Protein AF-A0A1S2NCT7-F1 (afdb_monomer)

Foldseek 3Di:
DDPDPPDPVPPPPDPPPPVPQAAAWFWPQVPDDPLWTKIWGWDADPQFIWIWIWTADPNHIFTWDIDTDGHGDQKDKTQGDPRDLDRIWIWGDDNFWIWIAHPNDTDITGGDDDDDDDDD

Solvent-accessible surface area (backbone atoms only — not comparable to full-atom values): 7149 Å² total; per-residue (Å²): 139,79,97,76,85,82,76,76,86,73,76,77,76,72,88,69,75,69,71,73,66,65,54,48,41,21,24,32,55,91,48,92,43,99,91,49,23,34,32,38,41,31,50,59,62,93,75,16,28,37,36,40,38,34,32,35,51,96,87,41,85,27,60,28,44,81,36,80,42,84,42,73,70,54,60,51,78,36,51,32,27,89,67,35,102,39,60,57,37,42,38,38,57,49,91,68,33,33,35,36,48,55,97,90,39,81,43,79,21,42,57,36,76,65,74,78,84,83,82,130

Nearest PDB structures (foldseek):
  2ova-assembly1_A  TM=3.988E-01  e=2.679E-02  Homo sapiens
  1lf7-assembly1_A  TM=4.239E-01  e=4.991E-02  Homo sapiens
  6q0r-assembly1_A  TM=3.806E-01  e=1.308E+00  Homo sapiens
  6bn8-assembly1_A  TM=3.869E-01  e=1.378E+00  Homo sapiens
  5fqd-assembly1_A  TM=3.922E-01  e=3.503E+00  Homo sapiens

pLDDT: mean 78.29, std 14.9, range [43.41, 94.0]

Structure (mmCIF, N/CA/C/O backbone):
data_AF-A0A1S2NCT7-F1
#
_entry.id   AF-A0A1S2NCT7-F1
#
loop_
_atom_site.group_PDB
_atom_site.id
_atom_site.type_symbol
_atom_site.label_atom_id
_atom_site.label_alt_id
_atom_site.label_comp_id
_atom_site.label_asym_id
_atom_site.label_entity_id
_atom_site.label_seq_id
_atom_site.pdbx_PDB_ins_code
_atom_site.Cartn_x
_atom_site.Cartn_y
_atom_site.Cartn_z
_atom_site.occupancy
_atom_site.B_iso_or_equiv
_atom_site.auth_seq_id
_atom_site.auth_comp_id
_atom_site.auth_asym_id
_atom_site.auth_atom_id
_atom_site.pdbx_PDB_model_num
ATOM 1 N N . MET A 1 1 ? -54.055 15.287 26.126 1.00 49.56 1 MET A N 1
ATOM 2 C CA . MET A 1 1 ? -53.282 15.845 24.988 1.00 49.56 1 MET A CA 1
ATOM 3 C C . MET A 1 1 ? -52.350 16.901 25.576 1.00 49.56 1 MET A C 1
ATOM 5 O O . MET A 1 1 ? -52.863 17.840 26.150 1.00 49.56 1 MET A O 1
ATOM 9 N N . LYS A 1 2 ? -51.023 16.795 25.628 1.00 48.00 2 LYS A N 1
ATOM 10 C CA . LYS A 1 2 ? -50.064 16.504 24.560 1.00 48.00 2 LYS A CA 1
ATOM 11 C C . LYS A 1 2 ? -48.770 15.953 25.196 1.00 48.00 2 LYS A C 1
ATOM 13 O O . LYS A 1 2 ? -47.904 16.718 25.599 1.00 48.00 2 LYS A O 1
ATOM 18 N N . GLN A 1 3 ? -48.634 14.631 25.283 1.00 53.75 3 GLN A N 1
ATOM 19 C CA . GLN A 1 3 ? -47.319 13.990 25.363 1.00 53.75 3 GLN A CA 1
ATOM 20 C C . GLN A 1 3 ? -46.792 13.893 23.930 1.00 53.75 3 GLN A C 1
ATOM 22 O O . GLN A 1 3 ? -47.002 12.892 23.263 1.00 53.75 3 GLN A O 1
ATOM 27 N N . LEU A 1 4 ? -46.226 14.977 23.403 1.00 54.84 4 LEU A N 1
ATOM 28 C CA . LEU A 1 4 ? -45.697 14.986 22.032 1.00 54.84 4 LEU A CA 1
ATOM 29 C C . LEU A 1 4 ? -44.455 15.882 21.893 1.00 54.84 4 LEU A C 1
ATOM 31 O O . LEU A 1 4 ? -44.193 16.431 20.833 1.00 54.84 4 LEU A O 1
ATOM 35 N N . GLY A 1 5 ? -43.712 16.076 22.987 1.00 54.59 5 GLY A N 1
ATOM 36 C CA . GLY A 1 5 ? -42.471 16.862 22.996 1.00 54.59 5 GLY A CA 1
ATOM 37 C C . GLY A 1 5 ? -41.195 16.024 23.097 1.00 54.59 5 GLY A C 1
ATOM 38 O O . GLY A 1 5 ? -40.108 16.584 23.068 1.00 54.59 5 GLY A O 1
ATOM 39 N N . LEU A 1 6 ? -41.307 14.698 23.235 1.00 52.69 6 LEU A N 1
ATOM 40 C CA . LEU A 1 6 ? -40.188 13.848 23.657 1.00 52.69 6 LEU A CA 1
ATOM 41 C C . LEU A 1 6 ? -39.843 12.717 22.675 1.00 52.69 6 LEU A C 1
ATOM 43 O O . LEU A 1 6 ? -39.293 11.705 23.093 1.00 52.69 6 LEU A O 1
ATOM 47 N N . LEU A 1 7 ? -40.175 12.857 21.386 1.00 52.16 7 LEU A N 1
ATOM 48 C CA . LEU A 1 7 ? -39.905 11.805 20.390 1.00 52.16 7 LEU A CA 1
ATOM 49 C C . LEU A 1 7 ? -38.898 12.179 19.291 1.00 52.16 7 LEU A C 1
ATOM 51 O O . LEU A 1 7 ? -38.560 11.326 18.481 1.00 52.16 7 LEU A O 1
ATOM 55 N N . ILE A 1 8 ? -38.393 13.417 19.250 1.00 53.75 8 ILE A N 1
ATOM 56 C CA . ILE A 1 8 ? -37.495 13.864 18.162 1.00 53.75 8 ILE A CA 1
ATOM 57 C C . ILE A 1 8 ? -36.012 13.883 18.588 1.00 53.75 8 ILE A C 1
ATOM 59 O O . ILE A 1 8 ? -35.126 13.942 17.745 1.00 53.75 8 ILE A O 1
ATOM 63 N N . LEU A 1 9 ? -35.702 13.730 19.880 1.00 48.97 9 LEU A N 1
ATOM 64 C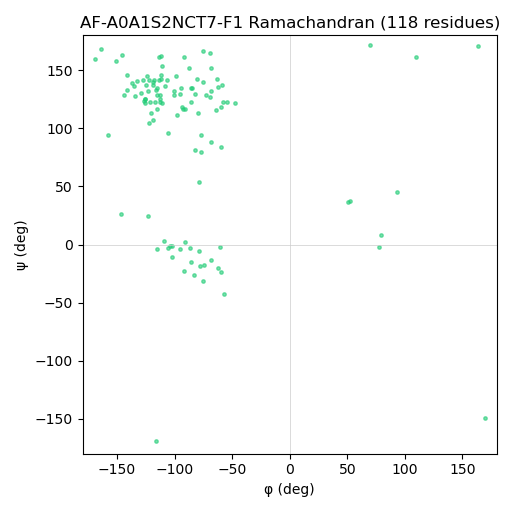 CA . LEU A 1 9 ? -34.315 13.757 20.377 1.00 48.97 9 LEU A CA 1
ATOM 65 C C . LEU A 1 9 ? -33.617 12.384 20.429 1.00 48.97 9 LEU A C 1
ATOM 67 O O . LEU A 1 9 ? -32.465 12.318 20.840 1.00 48.97 9 LEU A O 1
ATOM 71 N N . PHE A 1 10 ? -34.273 11.302 19.993 1.00 48.44 10 PHE A N 1
ATOM 72 C CA . PHE A 1 10 ? -33.710 9.941 20.030 1.00 48.44 10 PHE A CA 1
ATOM 73 C C . PHE A 1 10 ? -33.337 9.349 18.662 1.00 48.44 10 PHE A C 1
ATOM 75 O O . PHE A 1 10 ? -32.889 8.210 18.603 1.00 48.44 10 PHE A O 1
ATOM 82 N N . LEU A 1 11 ? -33.482 10.096 17.562 1.00 48.81 11 LEU A N 1
ATOM 83 C CA . LEU A 1 11 ? -33.161 9.588 16.216 1.00 48.81 11 LEU A CA 1
ATOM 84 C C . LEU A 1 11 ? -31.838 10.114 15.641 1.00 48.81 11 LEU A C 1
ATOM 86 O O . LEU A 1 11 ? -31.453 9.715 14.548 1.00 48.81 11 LEU A O 1
ATOM 90 N N . SER A 1 12 ? -31.116 10.975 16.360 1.00 45.62 12 SER A N 1
ATOM 91 C CA . SER A 1 12 ? -29.808 11.488 15.926 1.00 45.62 12 SER A CA 1
ATOM 92 C C . SER A 1 12 ? -28.610 10.715 16.487 1.00 45.62 12 SER A C 1
ATOM 94 O O . SER A 1 12 ? -27.475 10.989 16.102 1.00 45.62 12 SER A O 1
ATOM 96 N N . SER A 1 13 ? -28.818 9.723 17.355 1.00 44.84 13 SER A N 1
ATOM 97 C CA . SER A 1 13 ? -27.742 8.841 17.808 1.00 44.84 13 SER A CA 1
ATOM 98 C C . SER A 1 13 ? -27.670 7.592 16.935 1.00 44.84 13 SER A C 1
ATOM 100 O O . SER A 1 13 ? -28.564 6.754 16.989 1.00 44.84 13 SER A O 1
ATOM 102 N N . LEU A 1 14 ? -26.536 7.451 16.241 1.00 49.09 14 LEU A N 1
ATOM 103 C CA . LEU A 1 14 ? -26.033 6.237 15.583 1.00 49.09 14 LEU A CA 1
ATOM 104 C C . LEU A 1 14 ? -26.389 6.052 14.099 1.00 49.09 14 LEU A C 1
ATOM 106 O O 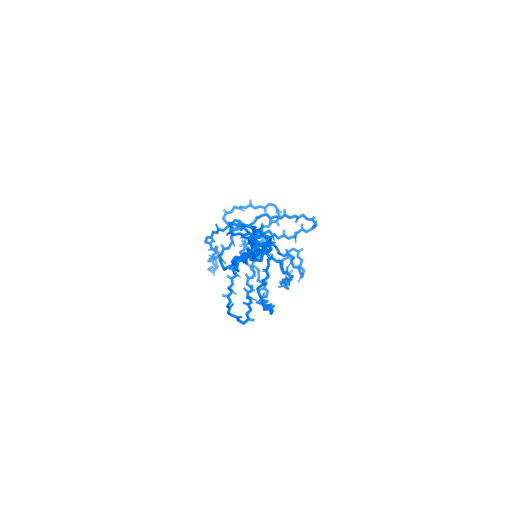. LEU A 1 14 ? -26.574 4.933 13.640 1.00 49.09 14 LEU A O 1
ATOM 110 N N . ALA A 1 15 ? -26.252 7.103 13.291 1.00 45.12 15 ALA A N 1
ATOM 111 C CA . ALA A 1 15 ? -25.553 6.908 12.017 1.00 45.12 15 ALA A CA 1
ATOM 112 C C . ALA A 1 15 ? -24.038 6.885 12.291 1.00 45.12 15 ALA A C 1
ATOM 114 O O . ALA A 1 15 ? -23.267 7.663 11.739 1.00 45.12 15 ALA A O 1
ATOM 115 N N . GLN A 1 16 ? -23.598 6.015 13.205 1.00 44.50 16 GLN A N 1
ATOM 116 C CA . GLN A 1 16 ? -22.206 5.609 13.231 1.00 44.50 16 GLN A CA 1
ATOM 117 C C . GLN A 1 16 ? -22.104 4.608 12.088 1.00 44.50 16 GLN A C 1
ATOM 119 O O . GLN A 1 16 ? -22.195 3.401 12.298 1.00 44.50 16 GLN A O 1
ATOM 124 N N . ALA A 1 17 ? -22.013 5.130 10.861 1.00 43.41 17 ALA A N 1
ATOM 125 C CA . ALA A 1 17 ? -21.446 4.391 9.752 1.00 43.41 17 ALA A CA 1
ATOM 126 C C . ALA A 1 17 ? -20.016 4.075 10.191 1.00 43.41 17 ALA A C 1
ATOM 128 O O . ALA A 1 17 ? -19.082 4.846 9.993 1.00 43.41 17 ALA A O 1
ATOM 129 N N . SER A 1 18 ? -19.865 2.998 10.963 1.00 45.91 18 SER A N 1
ATOM 130 C CA . SER A 1 18 ? -18.579 2.369 11.144 1.00 45.91 18 SER A CA 1
ATOM 131 C C . SER A 1 18 ? -18.290 1.788 9.776 1.00 45.91 18 SER A C 1
ATOM 133 O O . SER A 1 18 ? -18.716 0.667 9.488 1.00 45.91 18 SER A O 1
ATOM 135 N N . ASP A 1 19 ? -17.676 2.592 8.909 1.00 59.06 19 ASP A N 1
ATOM 136 C CA . ASP A 1 19 ? -17.175 2.098 7.640 1.00 59.06 19 ASP A CA 1
ATOM 137 C C . ASP A 1 19 ? -16.404 0.816 7.961 1.00 59.06 19 ASP A C 1
ATOM 139 O O . ASP A 1 19 ? -15.548 0.816 8.864 1.00 59.06 19 ASP A O 1
ATOM 143 N N . PRO A 1 20 ? -16.801 -0.322 7.369 1.00 54.50 20 PRO A N 1
ATOM 144 C CA . PRO A 1 20 ? -16.227 -1.590 7.749 1.00 54.50 20 PRO A CA 1
ATOM 145 C C . PRO A 1 20 ? -14.722 -1.506 7.501 1.00 54.50 20 PRO A C 1
ATOM 147 O O . PRO A 1 20 ? -14.289 -0.962 6.482 1.00 54.50 20 PRO A O 1
ATOM 150 N N . PRO A 1 21 ? -13.894 -2.012 8.426 1.00 61.34 21 PRO A N 1
ATOM 151 C CA . PRO A 1 21 ? -12.464 -2.030 8.195 1.00 61.34 21 PRO A CA 1
ATOM 152 C C . PRO A 1 21 ? -12.183 -2.815 6.925 1.00 61.34 21 PRO A C 1
ATOM 154 O O . PRO A 1 21 ? -12.566 -3.982 6.795 1.00 61.34 21 PRO A O 1
ATOM 157 N N . VAL A 1 22 ? -11.519 -2.165 5.984 1.00 76.81 22 VAL A N 1
ATOM 158 C CA . VAL A 1 22 ? -11.321 -2.755 4.675 1.00 76.81 22 VAL A CA 1
ATOM 159 C C . VAL A 1 22 ? -10.209 -3.794 4.781 1.00 76.81 22 VAL A C 1
ATOM 161 O O . VAL A 1 22 ? -9.028 -3.470 4.724 1.00 76.81 22 VAL A O 1
ATOM 164 N N . SER A 1 23 ? -10.595 -5.055 4.983 1.00 88.81 23 SER A N 1
ATOM 165 C CA . SER A 1 23 ? -9.721 -6.181 4.660 1.00 88.81 23 SER A CA 1
ATOM 166 C C . SER A 1 23 ? -9.812 -6.456 3.165 1.00 88.81 23 SER A C 1
ATOM 168 O O . SER A 1 23 ? -10.880 -6.333 2.550 1.00 88.81 23 SER A O 1
ATOM 170 N N . GLY A 1 24 ? -8.695 -6.818 2.555 1.00 92.06 24 GLY A N 1
ATOM 171 C CA . GLY A 1 24 ? -8.674 -7.069 1.127 1.00 92.06 24 GLY A CA 1
ATOM 172 C C . GLY A 1 24 ? -7.290 -7.088 0.527 1.00 92.06 24 GLY A C 1
ATOM 173 O O . GLY A 1 24 ? -6.295 -6.728 1.156 1.00 92.06 24 GLY A O 1
ATOM 174 N N . THR A 1 25 ? -7.273 -7.502 -0.728 1.00 94.00 25 THR A N 1
ATOM 175 C CA . THR A 1 25 ? -6.127 -7.406 -1.613 1.00 94.00 25 THR A CA 1
ATOM 176 C C . THR A 1 25 ? -6.406 -6.333 -2.654 1.00 94.00 25 THR A C 1
ATOM 178 O O . THR A 1 25 ? -7.504 -6.246 -3.205 1.00 94.00 25 THR A O 1
ATOM 181 N N . PHE A 1 26 ? -5.402 -5.511 -2.916 1.00 93.31 26 PHE A N 1
ATOM 182 C CA . PHE A 1 26 ? -5.437 -4.463 -3.919 1.00 93.31 26 PHE A CA 1
ATOM 183 C C . PHE A 1 26 ? -4.204 -4.626 -4.790 1.00 93.31 26 PHE A C 1
ATOM 185 O O . PHE A 1 26 ? -3.093 -4.766 -4.271 1.00 93.31 26 PHE A O 1
ATOM 192 N N . SER A 1 27 ? -4.385 -4.626 -6.107 1.00 92.81 27 SER A N 1
ATOM 193 C CA . SER A 1 27 ? -3.266 -4.775 -7.029 1.00 92.81 27 SER A CA 1
ATOM 194 C C . SER A 1 27 ? -3.437 -3.938 -8.286 1.00 92.81 27 SER A C 1
ATOM 196 O O . SER A 1 27 ? -4.443 -4.034 -8.986 1.00 92.81 27 SER A O 1
ATOM 198 N N . SER A 1 28 ? -2.400 -3.164 -8.605 1.00 90.88 28 SER A N 1
ATOM 199 C CA . SER A 1 28 ? -2.207 -2.544 -9.917 1.00 90.88 28 SER A CA 1
ATOM 200 C C . SER A 1 28 ? -1.172 -3.300 -10.752 1.00 90.88 28 SER A C 1
ATOM 202 O O . SER A 1 28 ? -0.932 -2.943 -11.899 1.00 90.88 28 SER A O 1
ATOM 204 N N . ALA A 1 29 ? -0.568 -4.366 -10.218 1.00 86.75 29 ALA A N 1
ATOM 205 C CA . ALA A 1 29 ? 0.577 -5.035 -10.832 1.00 86.75 29 ALA A CA 1
ATOM 206 C C . ALA A 1 29 ? 0.265 -5.775 -12.145 1.00 86.75 29 ALA A C 1
ATOM 208 O O . ALA A 1 29 ? 1.179 -6.133 -12.880 1.00 86.75 29 ALA A O 1
ATOM 209 N N . ARG A 1 30 ? -1.016 -5.979 -12.477 1.00 80.38 30 ARG A N 1
ATOM 210 C CA . ARG A 1 30 ? -1.437 -6.505 -13.790 1.00 80.38 30 ARG A CA 1
ATOM 211 C C . ARG A 1 30 ? -1.404 -5.451 -14.901 1.00 80.38 30 ARG A C 1
ATOM 213 O O . ARG A 1 30 ? -1.394 -5.817 -16.073 1.00 80.38 30 ARG A O 1
ATOM 220 N N . SER A 1 31 ? -1.389 -4.170 -14.543 1.00 73.75 31 SER A N 1
ATOM 221 C CA . SER A 1 31 ? -1.427 -3.048 -15.476 1.00 73.75 31 SER A CA 1
ATOM 222 C C . SER A 1 31 ? -0.155 -2.231 -15.305 1.00 73.75 31 SER A C 1
ATOM 224 O O . SER A 1 31 ? 0.003 -1.521 -14.313 1.00 73.75 31 SER A O 1
ATOM 226 N N . ALA A 1 32 ? 0.761 -2.328 -16.271 1.00 68.38 32 ALA A N 1
ATOM 227 C CA . ALA A 1 32 ? 1.972 -1.517 -16.262 1.00 68.38 32 ALA A CA 1
ATOM 228 C C . ALA A 1 32 ? 1.600 -0.030 -16.147 1.00 68.38 32 ALA A C 1
ATOM 230 O O . ALA A 1 32 ? 0.844 0.497 -16.965 1.00 68.38 32 ALA A O 1
ATOM 231 N N . SER A 1 33 ? 2.124 0.630 -15.117 1.00 72.38 33 SER A N 1
ATOM 232 C CA . SER A 1 33 ? 1.894 2.046 -14.847 1.00 72.38 33 SER A CA 1
ATOM 233 C C . SER A 1 33 ? 3.235 2.770 -14.752 1.00 72.38 33 SER A C 1
ATOM 235 O O . SER A 1 33 ? 4.154 2.255 -14.107 1.00 72.38 33 SER A O 1
ATOM 237 N N . PRO A 1 34 ? 3.366 3.971 -15.347 1.00 73.12 34 PRO A N 1
ATOM 238 C CA . PRO A 1 34 ? 4.571 4.788 -15.205 1.00 73.12 34 PRO A CA 1
ATOM 239 C C . PRO A 1 34 ? 4.826 5.220 -13.753 1.00 73.12 34 PRO A C 1
ATOM 241 O O . PRO A 1 34 ? 5.955 5.561 -13.403 1.00 73.12 34 PRO A O 1
ATOM 244 N N . ASP A 1 35 ? 3.799 5.188 -12.901 1.00 74.75 35 ASP A N 1
ATOM 245 C CA . ASP A 1 35 ? 3.901 5.537 -11.483 1.00 74.75 35 ASP A CA 1
ATOM 246 C C . ASP A 1 35 ? 4.330 4.347 -10.602 1.00 74.75 35 ASP A C 1
ATOM 248 O O . ASP A 1 35 ? 4.556 4.520 -9.404 1.00 74.75 35 ASP A O 1
ATOM 252 N N . GLY A 1 36 ? 4.486 3.160 -11.198 1.00 79.81 36 GLY A N 1
ATOM 253 C CA . GLY A 1 36 ? 4.852 1.914 -10.532 1.00 79.81 36 GLY A CA 1
ATOM 254 C C . GLY A 1 36 ? 3.703 0.906 -10.475 1.00 79.81 36 GLY A C 1
ATOM 255 O O . GLY A 1 36 ? 2.527 1.232 -10.634 1.00 79.81 36 GLY A O 1
ATOM 256 N N . MET A 1 37 ? 4.064 -0.350 -10.248 1.00 87.88 37 MET A N 1
ATOM 257 C CA . MET A 1 37 ? 3.135 -1.458 -10.031 1.00 87.88 37 MET A CA 1
ATOM 258 C C . MET A 1 37 ? 3.160 -1.831 -8.549 1.00 87.88 37 MET A C 1
ATOM 260 O O . MET A 1 37 ? 4.223 -1.796 -7.924 1.00 87.88 37 MET A O 1
ATOM 264 N N . PHE A 1 38 ? 2.002 -2.172 -7.979 1.00 89.38 38 PHE A N 1
ATOM 265 C CA . PHE A 1 38 ? 1.859 -2.352 -6.535 1.00 89.38 38 PHE A CA 1
ATOM 266 C C . PHE A 1 38 ? 0.940 -3.519 -6.182 1.00 89.38 38 PHE A C 1
ATOM 268 O O . PHE A 1 38 ? -0.069 -3.751 -6.850 1.00 89.38 38 PHE A O 1
ATOM 275 N N . ASN A 1 39 ? 1.265 -4.192 -5.080 1.00 92.38 39 ASN A N 1
ATOM 276 C CA . ASN A 1 39 ? 0.358 -5.045 -4.325 1.00 92.38 39 ASN A CA 1
ATOM 277 C C . ASN A 1 39 ? 0.215 -4.492 -2.905 1.00 92.38 39 ASN A C 1
ATOM 279 O O . ASN A 1 39 ? 1.196 -4.101 -2.268 1.00 92.38 39 ASN A O 1
ATOM 283 N N . LEU A 1 40 ? -1.003 -4.528 -2.385 1.00 92.62 40 LEU A N 1
ATOM 284 C CA . LEU A 1 40 ? -1.322 -4.197 -1.007 1.00 92.62 40 LEU A CA 1
ATOM 285 C C . LEU A 1 40 ? -2.259 -5.270 -0.454 1.00 92.62 40 LEU A C 1
ATOM 287 O O . LEU A 1 40 ? -3.299 -5.562 -1.038 1.00 92.62 40 LEU A O 1
ATOM 291 N N . ILE A 1 41 ? -1.898 -5.841 0.687 1.00 93.38 41 ILE A N 1
ATOM 292 C CA . ILE A 1 41 ? -2.750 -6.746 1.453 1.00 93.38 41 ILE A CA 1
ATOM 293 C C . ILE A 1 41 ? -3.056 -6.061 2.771 1.00 93.38 41 ILE A C 1
ATOM 295 O O . ILE A 1 41 ? -2.153 -5.602 3.476 1.00 93.38 41 ILE A O 1
ATOM 299 N N . VAL A 1 42 ? -4.339 -5.999 3.095 1.00 93.12 42 VAL A N 1
ATOM 300 C CA . VAL A 1 42 ? -4.842 -5.393 4.316 1.00 93.12 42 VAL A CA 1
ATOM 301 C C . VAL A 1 42 ? -5.619 -6.441 5.089 1.00 93.12 42 VAL A C 1
ATOM 303 O O . VAL A 1 42 ? -6.597 -6.997 4.588 1.00 93.12 42 VAL A O 1
ATOM 306 N N . THR A 1 43 ? -5.201 -6.680 6.326 1.00 92.06 43 THR A N 1
ATOM 307 C CA . THR A 1 43 ? -5.857 -7.622 7.234 1.00 92.06 43 THR A CA 1
ATOM 308 C C . THR A 1 43 ? -6.305 -6.864 8.468 1.00 92.06 43 THR A C 1
ATOM 310 O O . THR A 1 43 ? -5.474 -6.386 9.239 1.00 92.06 43 THR A O 1
ATOM 313 N N . ALA A 1 44 ? -7.613 -6.742 8.676 1.00 89.69 44 ALA A N 1
ATOM 314 C CA . ALA A 1 44 ? -8.165 -6.135 9.879 1.00 89.69 44 ALA A CA 1
ATOM 315 C C . ALA A 1 44 ? -8.628 -7.205 10.872 1.00 89.69 44 ALA A C 1
ATOM 317 O O . ALA A 1 44 ? -9.366 -8.121 10.519 1.00 89.69 44 ALA A O 1
ATOM 318 N N . THR A 1 45 ? -8.238 -7.051 12.134 1.00 85.25 45 THR A N 1
ATOM 319 C CA . THR A 1 45 ? -8.658 -7.904 13.251 1.00 85.25 45 THR A CA 1
ATOM 320 C C . THR A 1 45 ? -9.463 -7.090 14.273 1.00 85.25 45 THR A C 1
ATOM 322 O O . THR A 1 45 ? -9.925 -5.973 13.989 1.00 85.25 45 THR A O 1
ATOM 325 N N . ALA A 1 46 ? -9.723 -7.655 15.454 1.00 81.56 46 ALA A N 1
ATOM 326 C CA . ALA A 1 46 ? -10.304 -6.905 16.568 1.00 81.56 46 ALA A CA 1
ATOM 327 C C . ALA A 1 46 ? -9.263 -5.980 17.230 1.00 81.56 46 ALA A C 1
ATOM 329 O O . ALA A 1 46 ? -9.597 -4.898 17.706 1.00 81.56 46 ALA A O 1
ATOM 330 N N . GLU A 1 47 ? -7.994 -6.385 17.215 1.00 82.81 47 GLU A N 1
ATOM 331 C CA . GLU A 1 47 ? -6.874 -5.713 17.875 1.00 82.81 47 GLU A CA 1
ATOM 332 C C . GLU A 1 47 ? -6.304 -4.560 17.035 1.00 82.81 47 GLU A C 1
ATOM 334 O O . GLU A 1 47 ? -5.749 -3.594 17.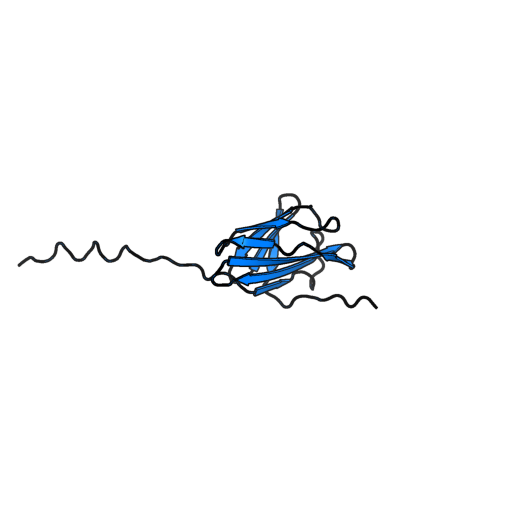570 1.00 82.81 47 GLU A O 1
ATOM 339 N N . GLY A 1 48 ? -6.453 -4.628 15.712 1.00 88.19 48 GLY A N 1
ATOM 340 C CA . GLY A 1 48 ? -5.953 -3.593 14.823 1.00 88.19 48 GLY A CA 1
ATOM 341 C C . GLY A 1 48 ? -6.008 -3.975 13.357 1.00 88.19 48 GLY A C 1
ATOM 342 O O . GLY A 1 48 ? -6.903 -4.693 12.915 1.00 88.19 48 GLY A O 1
ATOM 343 N N . GLN A 1 49 ? -5.059 -3.442 12.600 1.00 90.50 49 GLN A N 1
ATOM 344 C CA . GLN A 1 49 ? -4.987 -3.619 11.160 1.00 90.50 49 GLN A CA 1
ATOM 345 C C . GLN A 1 49 ? -3.533 -3.778 10.732 1.00 90.50 49 GLN A C 1
ATOM 347 O O . GLN A 1 49 ? -2.660 -3.031 11.175 1.00 90.50 49 GLN A O 1
ATOM 352 N N . GLN A 1 50 ? -3.274 -4.774 9.896 1.00 91.81 50 GLN A N 1
ATOM 353 C CA . GLN A 1 50 ? -1.963 -5.064 9.340 1.00 91.81 50 GLN A CA 1
ATOM 354 C C . GLN A 1 50 ? -1.955 -4.775 7.849 1.00 91.81 50 GLN A C 1
ATOM 356 O O . GLN A 1 50 ? -2.927 -5.046 7.142 1.00 91.81 50 GLN A O 1
ATOM 361 N N . PHE A 1 51 ? -0.829 -4.248 7.392 1.00 91.62 51 PHE A N 1
ATOM 362 C CA . PHE A 1 51 ? -0.598 -3.870 6.013 1.00 91.62 51 PHE A CA 1
ATOM 363 C C . PHE A 1 51 ? 0.665 -4.546 5.514 1.00 91.62 51 PHE A C 1
ATOM 365 O O . PHE A 1 51 ? 1.733 -4.376 6.103 1.00 91.62 51 PHE A O 1
ATOM 372 N N . PHE A 1 52 ? 0.544 -5.268 4.411 1.00 90.69 52 PHE A N 1
ATOM 373 C CA . PHE A 1 52 ? 1.671 -5.751 3.633 1.00 90.69 52 PHE A CA 1
ATOM 374 C C . PHE A 1 52 ? 1.663 -5.033 2.290 1.00 90.69 52 PHE A C 1
ATOM 376 O O . PHE A 1 52 ? 0.674 -5.081 1.563 1.00 90.69 52 PHE A O 1
ATOM 383 N N . PHE A 1 53 ? 2.757 -4.354 1.973 1.00 90.62 53 PHE A N 1
ATOM 384 C CA . PHE A 1 53 ? 2.911 -3.587 0.744 1.00 90.62 53 PHE A CA 1
ATOM 385 C C . PHE A 1 53 ? 4.073 -4.160 -0.060 1.00 90.62 53 PHE A C 1
ATOM 387 O O . PHE A 1 53 ? 5.119 -4.463 0.503 1.00 90.62 53 PHE A O 1
ATOM 394 N N . GLN A 1 54 ? 3.908 -4.287 -1.368 1.00 89.81 54 GLN A N 1
ATOM 395 C CA . GLN A 1 54 ? 4.962 -4.666 -2.302 1.00 89.81 54 GLN A CA 1
ATOM 396 C C . GLN A 1 54 ? 4.881 -3.733 -3.506 1.00 89.81 54 GLN A C 1
ATOM 398 O O . GLN A 1 54 ? 3.797 -3.443 -4.012 1.00 89.81 54 GLN A O 1
ATOM 403 N N . CYS A 1 55 ? 6.033 -3.264 -3.958 1.00 88.38 55 CYS A N 1
ATOM 404 C CA . CYS A 1 55 ? 6.175 -2.467 -5.164 1.00 88.38 55 CYS A CA 1
ATOM 405 C C . CYS A 1 55 ? 6.970 -3.270 -6.196 1.00 88.38 55 CYS A C 1
ATOM 407 O O . CYS A 1 55 ? 7.648 -4.241 -5.864 1.00 88.38 55 CYS A O 1
ATOM 409 N N . PHE A 1 56 ? 6.876 -2.885 -7.460 1.00 85.44 56 PHE A N 1
ATOM 410 C CA . PHE A 1 56 ? 7.646 -3.511 -8.522 1.00 85.44 56 PHE A CA 1
ATOM 411 C C . PHE A 1 56 ? 8.389 -2.426 -9.283 1.00 85.44 56 PHE A C 1
ATOM 413 O O . PHE A 1 56 ? 7.768 -1.503 -9.820 1.00 85.44 56 PHE A O 1
ATOM 420 N N . THR A 1 57 ? 9.706 -2.575 -9.348 1.00 75.94 57 THR A N 1
ATOM 421 C CA . THR A 1 57 ? 10.601 -1.675 -10.074 1.00 75.94 57 THR A CA 1
ATOM 422 C C . THR A 1 57 ? 11.263 -2.493 -11.173 1.00 75.94 57 THR A C 1
ATOM 424 O O . THR A 1 57 ? 11.837 -3.546 -10.905 1.00 75.94 57 THR A O 1
ATOM 427 N N . ASP A 1 58 ? 11.105 -2.065 -12.427 1.00 73.75 58 ASP A N 1
ATOM 428 C CA . ASP A 1 58 ? 11.642 -2.757 -13.609 1.00 73.75 58 ASP A CA 1
ATOM 429 C C . ASP A 1 58 ? 11.263 -4.252 -13.685 1.00 73.75 58 ASP A C 1
ATOM 431 O O . ASP A 1 58 ? 12.057 -5.108 -14.073 1.00 73.75 58 ASP A O 1
ATOM 435 N N . GLY A 1 59 ? 10.034 -4.582 -13.270 1.00 68.75 59 GLY A N 1
ATOM 436 C CA . GLY A 1 59 ? 9.507 -5.952 -13.267 1.00 68.75 59 GLY A CA 1
ATOM 437 C C . GLY A 1 59 ? 10.006 -6.840 -12.122 1.00 68.75 59 GLY A C 1
ATOM 438 O O . GLY A 1 59 ? 9.538 -7.970 -11.997 1.00 68.75 59 GLY A O 1
ATOM 439 N N . LYS A 1 60 ? 10.900 -6.346 -11.256 1.00 77.06 60 LYS A N 1
ATOM 440 C CA . LYS A 1 60 ? 11.375 -7.077 -10.075 1.00 77.06 60 LYS A CA 1
ATOM 441 C C . LYS A 1 60 ? 10.553 -6.708 -8.836 1.00 77.06 60 LYS A C 1
ATOM 443 O O . LYS A 1 60 ? 10.301 -5.520 -8.620 1.00 77.06 60 LYS A O 1
ATOM 448 N N . PRO A 1 61 ? 10.127 -7.693 -8.024 1.00 81.56 61 PRO A N 1
ATOM 449 C CA . PRO A 1 61 ? 9.447 -7.415 -6.767 1.00 81.56 61 PRO A CA 1
ATOM 450 C C . PRO A 1 61 ? 10.402 -6.782 -5.759 1.00 81.56 61 PRO A C 1
ATOM 452 O O . PRO A 1 61 ? 11.469 -7.319 -5.475 1.00 81.56 61 PRO A O 1
ATOM 455 N N . GLU A 1 62 ? 9.952 -5.700 -5.145 1.00 84.44 62 GLU A N 1
ATOM 456 C CA . GLU A 1 62 ? 10.597 -5.047 -4.016 1.00 84.44 62 GLU A CA 1
ATOM 457 C C . GLU A 1 62 ? 9.591 -4.984 -2.863 1.00 84.44 62 GLU A C 1
ATOM 459 O O . GLU A 1 62 ? 8.415 -4.642 -3.033 1.00 84.44 62 GLU A O 1
ATOM 464 N N . PHE A 1 63 ? 10.021 -5.370 -1.666 1.00 73.62 63 PHE A N 1
ATOM 465 C CA . PHE A 1 63 ? 9.099 -5.547 -0.548 1.00 73.62 63 PHE A CA 1
ATOM 466 C C . PHE A 1 63 ? 9.029 -4.296 0.327 1.00 73.62 63 PHE A C 1
ATOM 468 O O . PHE A 1 63 ? 10.037 -3.763 0.795 1.00 73.62 63 PHE A O 1
ATOM 475 N N . GLY A 1 64 ? 7.805 -3.844 0.587 1.00 68.56 64 GLY A N 1
ATOM 476 C CA . GLY A 1 64 ? 7.492 -3.017 1.741 1.00 68.56 64 GLY A CA 1
ATOM 477 C C . GLY A 1 64 ? 7.458 -3.854 3.018 1.00 68.56 64 GLY A C 1
ATOM 478 O O . GLY A 1 64 ? 7.459 -5.084 2.998 1.00 68.56 64 GLY A O 1
ATOM 479 N N . THR A 1 65 ? 7.459 -3.178 4.162 1.00 69.12 65 THR A N 1
ATOM 480 C CA . THR A 1 65 ? 7.453 -3.854 5.466 1.00 69.12 65 THR A CA 1
ATOM 481 C C . THR A 1 65 ? 6.030 -4.150 5.936 1.00 69.12 65 THR A C 1
ATOM 483 O O . THR A 1 65 ? 5.099 -3.402 5.626 1.00 69.12 65 THR A O 1
ATOM 486 N N . LEU A 1 66 ? 5.861 -5.210 6.737 1.00 80.62 66 LEU A N 1
ATOM 487 C CA . LEU A 1 66 ? 4.623 -5.433 7.483 1.00 80.62 66 LEU A CA 1
ATOM 488 C C . LEU A 1 66 ? 4.451 -4.298 8.500 1.00 80.62 66 LEU A C 1
ATOM 490 O O . LEU A 1 66 ? 5.250 -4.156 9.425 1.00 80.62 66 LEU A O 1
ATOM 494 N N . THR A 1 67 ? 3.406 -3.492 8.334 1.00 84.94 67 THR A N 1
ATOM 495 C CA . THR A 1 67 ? 3.092 -2.388 9.247 1.00 84.94 67 THR A CA 1
ATOM 496 C C . THR A 1 67 ? 1.817 -2.712 10.013 1.00 84.94 67 THR A C 1
ATOM 498 O O . THR A 1 67 ? 0.762 -2.913 9.413 1.00 84.94 67 THR A O 1
ATOM 501 N N . SER A 1 68 ? 1.906 -2.733 11.342 1.00 86.19 68 SER A N 1
ATOM 502 C CA . SER A 1 68 ? 0.758 -2.932 12.231 1.00 86.19 68 SER A CA 1
ATOM 503 C C . SER A 1 68 ? 0.291 -1.598 12.794 1.00 86.19 68 SER A C 1
ATOM 505 O O . SER A 1 68 ? 1.077 -0.840 13.362 1.00 86.19 68 SER A O 1
ATOM 507 N N . VAL A 1 69 ? -1.002 -1.327 12.675 1.00 84.94 69 VAL A N 1
ATOM 508 C CA . VAL A 1 69 ? -1.643 -0.121 13.194 1.00 84.94 69 VAL A CA 1
ATOM 509 C C . VAL A 1 69 ? -2.651 -0.519 14.266 1.00 84.94 69 VAL A C 1
ATOM 511 O O . VAL A 1 69 ? -3.434 -1.454 14.094 1.00 84.94 69 VAL A O 1
ATOM 514 N N . LYS A 1 70 ? -2.617 0.185 15.404 1.00 82.69 70 LYS A N 1
ATOM 515 C CA . LYS A 1 70 ? -3.570 -0.032 16.496 1.00 82.69 70 LYS A CA 1
ATOM 516 C C . LYS A 1 70 ? -4.942 0.515 16.107 1.00 82.69 70 LYS A C 1
ATOM 518 O O . LYS A 1 70 ? -5.075 1.695 15.769 1.00 82.69 70 LYS A O 1
ATOM 523 N N . GLY A 1 71 ? -5.964 -0.325 16.250 1.00 77.94 71 GLY A N 1
ATOM 524 C CA . GLY A 1 71 ? -7.315 -0.012 15.798 1.00 77.94 71 GLY A CA 1
ATOM 525 C C . GLY A 1 71 ? -7.436 0.026 14.271 1.00 77.94 71 GLY A C 1
ATOM 526 O O . GLY A 1 71 ? -6.456 -0.063 13.537 1.00 77.94 71 GLY A O 1
ATOM 527 N N . ARG A 1 72 ? -8.674 0.144 13.798 1.00 79.88 72 ARG A N 1
ATOM 528 C CA . ARG A 1 72 ? -9.018 0.151 12.371 1.00 79.88 72 ARG A CA 1
ATOM 529 C C . ARG A 1 72 ? -8.894 1.568 11.811 1.00 79.88 72 ARG A C 1
ATOM 531 O O . ARG A 1 72 ? -9.343 2.513 12.465 1.00 79.88 72 ARG A O 1
ATOM 538 N N . LYS A 1 73 ? -8.271 1.724 10.641 1.00 81.56 73 LYS A N 1
ATOM 539 C CA . LYS A 1 73 ? -8.009 3.022 10.003 1.00 81.56 73 LYS A CA 1
ATOM 540 C C . LYS A 1 73 ? -8.292 2.963 8.503 1.00 81.56 73 LYS A C 1
ATOM 542 O O . LYS A 1 73 ? -7.904 2.010 7.836 1.00 81.56 73 LYS A O 1
ATOM 547 N N . THR A 1 74 ? -8.909 4.017 7.979 1.00 86.62 74 THR A N 1
ATOM 548 C CA . THR A 1 74 ? -9.068 4.250 6.535 1.00 86.62 74 THR A CA 1
ATOM 549 C C . THR A 1 74 ? -7.858 4.957 5.926 1.00 86.62 74 THR A C 1
ATOM 551 O O . THR A 1 74 ? -7.689 4.920 4.718 1.00 86.62 74 THR A O 1
ATOM 554 N N . GLU A 1 75 ? -6.971 5.542 6.736 1.00 90.06 75 GLU A N 1
ATOM 555 C CA . GLU A 1 75 ? -5.679 6.069 6.288 1.00 90.06 75 GLU A CA 1
ATOM 556 C C . GLU A 1 75 ? -4.534 5.512 7.140 1.00 90.06 75 GLU A C 1
ATOM 558 O O . GLU A 1 75 ? -4.653 5.407 8.365 1.00 90.06 75 GLU A O 1
ATOM 563 N N . ALA A 1 76 ? -3.397 5.200 6.520 1.00 89.81 76 ALA A N 1
ATOM 564 C CA . ALA A 1 76 ? -2.192 4.794 7.239 1.00 89.81 76 ALA A CA 1
ATOM 565 C C . ALA A 1 76 ? -0.916 5.273 6.538 1.00 89.81 76 ALA A C 1
ATOM 567 O O . ALA A 1 76 ? -0.918 5.639 5.363 1.00 89.81 76 ALA A O 1
ATOM 568 N N . VAL A 1 77 ? 0.192 5.268 7.277 1.00 90.62 77 VAL A N 1
ATOM 569 C CA . VAL A 1 77 ? 1.530 5.508 6.731 1.00 90.62 77 VAL A CA 1
ATOM 570 C C . VAL A 1 77 ? 2.330 4.232 6.910 1.00 90.62 77 VAL A C 1
ATOM 572 O O . VAL A 1 77 ? 2.552 3.795 8.038 1.00 90.62 77 VAL A O 1
ATOM 575 N N . LEU A 1 78 ? 2.733 3.631 5.798 1.00 87.62 78 LEU A N 1
ATOM 576 C CA . LEU A 1 78 ? 3.494 2.391 5.773 1.00 87.62 78 LEU A CA 1
ATOM 577 C C . LEU A 1 78 ? 4.974 2.701 5.592 1.00 87.62 78 LEU A C 1
ATOM 579 O O . LEU A 1 78 ? 5.318 3.623 4.851 1.00 87.62 78 LEU A O 1
ATOM 583 N N . ASN A 1 79 ? 5.848 1.913 6.217 1.00 83.19 79 ASN A N 1
ATOM 584 C CA . ASN A 1 79 ? 7.260 1.920 5.843 1.00 83.19 79 ASN A CA 1
ATOM 585 C C . ASN A 1 79 ? 7.447 1.012 4.620 1.00 83.19 79 ASN A C 1
ATOM 587 O O . ASN A 1 79 ? 7.010 -0.144 4.610 1.00 83.19 79 ASN A O 1
ATOM 591 N N . ALA A 1 80 ? 8.113 1.531 3.599 1.00 80.56 80 ALA A N 1
ATOM 592 C CA . ALA A 1 80 ? 8.430 0.804 2.381 1.00 80.56 80 ALA A CA 1
ATOM 593 C C . ALA A 1 80 ? 9.942 0.546 2.285 1.00 80.56 80 ALA A C 1
ATOM 595 O O . ALA A 1 80 ? 10.747 1.264 2.884 1.00 80.56 80 ALA A O 1
ATOM 596 N N . GLY A 1 81 ? 10.320 -0.521 1.577 1.00 77.06 81 GLY A N 1
ATOM 597 C CA . GLY A 1 81 ? 11.719 -0.872 1.352 1.00 77.06 81 GLY A CA 1
ATOM 598 C C . GLY A 1 81 ? 12.419 0.123 0.427 1.00 77.06 81 GLY A C 1
ATOM 599 O O . GLY A 1 81 ? 11.774 0.897 -0.280 1.00 77.06 81 GLY A O 1
ATOM 600 N N . ALA A 1 82 ? 13.754 0.084 0.408 1.00 77.69 82 ALA A N 1
ATOM 601 C CA . ALA A 1 82 ? 14.577 0.987 -0.402 1.00 77.69 82 ALA A CA 1
ATOM 602 C C . ALA A 1 82 ? 14.300 0.889 -1.916 1.00 77.69 82 ALA A C 1
ATOM 60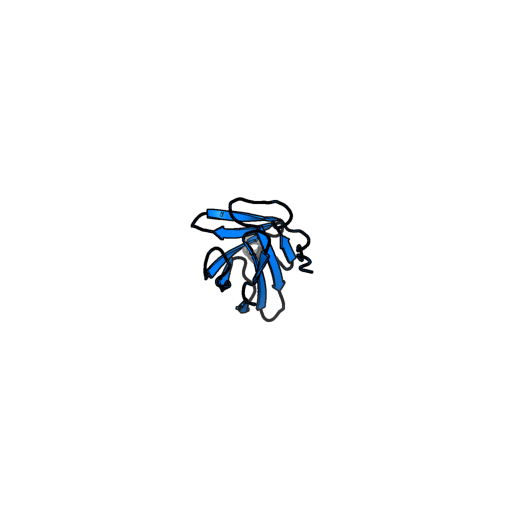4 O O . ALA A 1 82 ? 14.550 1.850 -2.637 1.00 77.69 82 ALA A O 1
ATOM 605 N N . GLY A 1 83 ? 13.767 -0.245 -2.385 1.00 78.38 83 GLY A N 1
ATOM 606 C CA . GLY A 1 83 ? 13.385 -0.461 -3.781 1.00 78.38 83 GLY A CA 1
ATOM 607 C C . GLY A 1 83 ? 12.046 0.162 -4.194 1.00 78.38 83 GLY A C 1
ATOM 608 O O . GLY A 1 83 ? 11.708 0.131 -5.376 1.00 78.38 83 GLY A O 1
ATOM 609 N N . CYS A 1 84 ? 11.284 0.740 -3.256 1.00 84.19 84 CYS A N 1
ATOM 610 C CA . CYS A 1 84 ? 10.021 1.413 -3.555 1.00 84.19 84 CYS A CA 1
ATOM 611 C C . CYS A 1 84 ? 10.201 2.917 -3.828 1.00 84.19 84 CYS A C 1
ATOM 613 O O . CYS A 1 84 ? 11.190 3.508 -3.399 1.00 84.19 84 CYS A O 1
ATOM 615 N N . PRO A 1 85 ? 9.220 3.590 -4.473 1.00 78.94 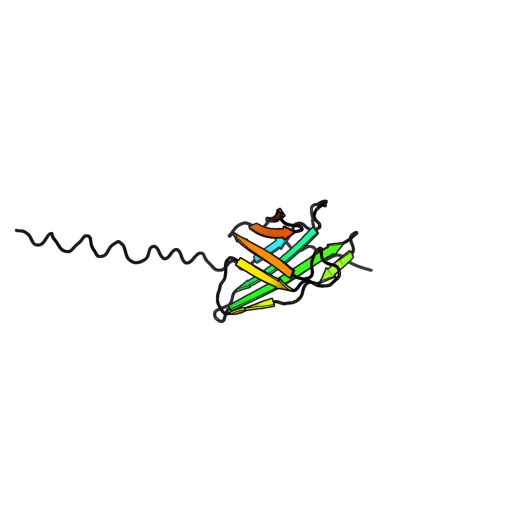85 PRO A N 1
ATOM 616 C CA . PRO A 1 85 ? 9.310 5.015 -4.834 1.00 78.94 85 PRO A CA 1
ATOM 617 C C . PRO A 1 85 ? 9.470 6.009 -3.663 1.00 78.94 85 PRO A C 1
ATOM 619 O O . PRO A 1 85 ? 9.573 7.215 -3.892 1.00 78.94 85 PRO A O 1
ATOM 622 N N . GLY A 1 86 ? 9.474 5.525 -2.421 1.00 80.25 86 GLY A N 1
ATOM 623 C CA . GLY A 1 86 ? 9.775 6.269 -1.204 1.00 80.25 86 GLY A CA 1
ATOM 624 C C . GLY A 1 86 ? 9.935 5.317 -0.018 1.00 80.25 86 GLY A C 1
ATOM 625 O O . GLY A 1 86 ? 9.428 4.200 -0.046 1.00 80.25 86 GLY A O 1
ATOM 626 N N . SER A 1 87 ? 10.612 5.764 1.045 1.00 80.69 87 SER A N 1
ATOM 627 C CA . SER A 1 87 ? 10.785 4.988 2.288 1.00 80.69 87 SER A CA 1
ATOM 628 C C . SER A 1 87 ? 9.520 4.926 3.150 1.00 80.69 87 SER A C 1
ATOM 630 O O . SER A 1 87 ? 9.395 4.079 4.035 1.00 80.69 87 SER A O 1
ATOM 632 N N . LYS A 1 88 ? 8.566 5.826 2.895 1.00 85.94 88 LYS A N 1
ATOM 633 C CA . LYS A 1 88 ? 7.226 5.816 3.478 1.00 85.94 88 LYS A CA 1
ATOM 634 C C . LYS A 1 88 ? 6.193 6.018 2.386 1.00 85.94 88 LYS A C 1
ATOM 636 O O . LYS A 1 88 ? 6.392 6.844 1.500 1.00 85.94 88 LYS A O 1
ATOM 641 N N . VAL A 1 89 ? 5.082 5.304 2.497 1.00 88.00 89 VAL A N 1
ATOM 642 C CA . VAL A 1 89 ? 3.954 5.395 1.568 1.00 88.00 89 VAL A CA 1
ATOM 643 C C . VAL A 1 89 ? 2.700 5.692 2.373 1.00 88.00 89 VAL A C 1
ATOM 645 O O . VAL A 1 89 ? 2.381 4.982 3.329 1.00 88.00 89 VAL A O 1
ATOM 648 N N . ARG A 1 90 ? 1.999 6.769 2.015 1.00 92.25 90 ARG A N 1
ATOM 649 C CA . ARG A 1 90 ? 0.686 7.077 2.586 1.00 92.25 90 ARG A CA 1
ATOM 650 C C . ARG A 1 90 ? -0.368 6.315 1.813 1.00 92.25 90 ARG A C 1
ATOM 652 O O . ARG A 1 90 ? -0.327 6.304 0.586 1.00 92.25 90 ARG A O 1
ATOM 659 N N . ILE A 1 91 ? -1.291 5.701 2.538 1.00 90.75 91 ILE A N 1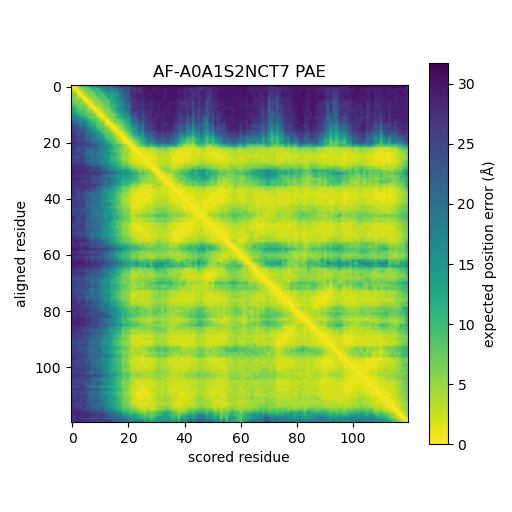
ATOM 660 C CA . ILE A 1 91 ? -2.382 4.930 1.962 1.00 90.75 91 ILE A CA 1
ATOM 661 C C . ILE A 1 91 ? -3.725 5.463 2.444 1.00 90.75 91 ILE A C 1
ATOM 663 O O . ILE A 1 91 ? -3.854 5.871 3.602 1.00 90.75 91 ILE A O 1
ATOM 667 N N . ARG A 1 92 ? -4.719 5.421 1.562 1.00 92.38 92 ARG A N 1
ATOM 668 C CA . ARG A 1 92 ? -6.138 5.575 1.884 1.00 92.38 92 ARG A CA 1
ATOM 669 C C . ARG A 1 92 ? -6.880 4.341 1.407 1.00 92.38 92 ARG A C 1
ATOM 671 O O . ARG A 1 92 ? -6.557 3.809 0.351 1.00 92.38 92 ARG A O 1
ATOM 678 N N . LEU A 1 93 ? -7.845 3.888 2.182 1.00 89.94 93 LEU A N 1
ATOM 679 C CA . LEU A 1 93 ? -8.667 2.732 1.878 1.00 89.94 93 LEU A CA 1
ATOM 680 C C . LEU A 1 93 ? -10.093 3.185 1.613 1.00 89.94 93 LEU A C 1
ATOM 682 O O . LEU A 1 93 ? -10.693 3.862 2.448 1.00 89.94 93 LEU A O 1
ATOM 686 N N . ASP A 1 94 ? -10.612 2.738 0.484 1.00 83.69 94 ASP A N 1
ATOM 687 C CA . ASP A 1 94 ? -12.025 2.654 0.156 1.00 83.69 94 ASP A CA 1
ATOM 688 C C . ASP A 1 94 ? -12.402 1.158 0.086 1.00 83.69 94 ASP A C 1
ATOM 690 O O . ASP A 1 94 ? -11.541 0.277 0.008 1.00 83.69 94 ASP A O 1
ATOM 694 N N . TYR A 1 95 ? -13.688 0.837 0.158 1.00 74.94 95 TYR A N 1
ATOM 695 C CA . TYR A 1 95 ? -14.193 -0.525 0.050 1.00 74.94 95 TYR A CA 1
ATOM 696 C C . TYR A 1 95 ? -13.764 -1.192 -1.271 1.00 74.94 95 TYR A C 1
ATOM 698 O O . TYR A 1 95 ? -13.313 -2.344 -1.255 1.00 74.94 95 TYR A O 1
ATOM 706 N N . GLU A 1 96 ? -13.833 -0.457 -2.384 1.00 82.62 96 GLU A N 1
ATOM 707 C CA . GLU A 1 96 ? -13.547 -0.950 -3.744 1.00 82.62 96 GLU A CA 1
ATOM 708 C C . GLU A 1 96 ? -12.086 -0.751 -4.190 1.00 82.62 96 GLU A C 1
ATOM 710 O O . GLU A 1 96 ? -11.589 -1.464 -5.064 1.00 82.62 96 GLU A O 1
ATOM 715 N N . GLU A 1 97 ? -11.360 0.190 -3.590 1.00 86.00 97 GLU A N 1
ATOM 716 C CA . GLU A 1 97 ? -10.005 0.549 -4.017 1.00 86.00 97 GLU A CA 1
ATOM 717 C C . GLU A 1 97 ? -9.143 1.074 -2.867 1.00 86.00 97 GLU A C 1
ATOM 719 O O . GLU A 1 97 ? -9.629 1.564 -1.854 1.00 86.00 97 GLU A O 1
ATOM 724 N N . ALA A 1 98 ? -7.828 0.990 -3.028 1.00 91.31 98 ALA A N 1
ATOM 725 C CA . ALA A 1 98 ? -6.868 1.657 -2.166 1.00 91.31 98 ALA A CA 1
ATOM 726 C C . ALA A 1 98 ? -6.158 2.749 -2.963 1.00 91.31 98 ALA A C 1
ATOM 728 O O . ALA A 1 98 ? -5.872 2.581 -4.139 1.00 91.31 98 ALA A O 1
ATOM 729 N N . TRP A 1 99 ? -5.810 3.856 -2.326 1.00 92.00 99 TRP A N 1
ATOM 730 C CA . TRP A 1 99 ? -5.042 4.931 -2.940 1.00 92.00 99 TRP A CA 1
ATOM 731 C C . TRP A 1 99 ? -3.697 5.049 -2.250 1.00 92.00 99 TRP A C 1
ATOM 733 O O . TRP A 1 99 ? -3.637 5.062 -1.022 1.00 92.00 99 TRP A O 1
ATOM 743 N N . ILE A 1 100 ? -2.623 5.185 -3.020 1.00 90.75 100 ILE A N 1
ATOM 744 C CA . ILE A 1 100 ? -1.276 5.399 -2.491 1.00 90.75 100 ILE A CA 1
ATOM 745 C C . ILE A 1 100 ? -0.716 6.740 -2.952 1.00 90.75 100 ILE A C 1
ATOM 747 O O . ILE A 1 100 ? -0.936 7.156 -4.087 1.00 90.75 100 ILE A O 1
ATOM 751 N N . GLU A 1 101 ?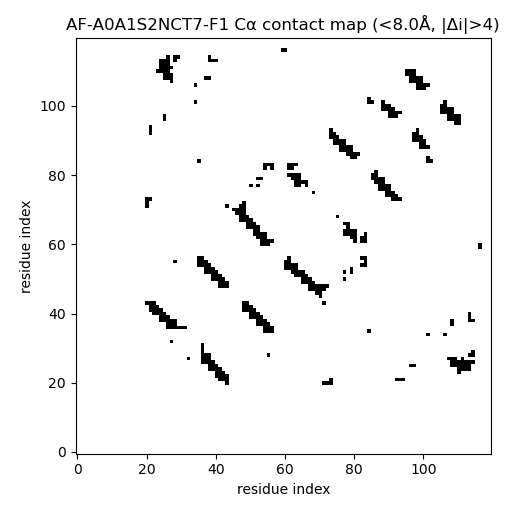 0.009 7.431 -2.080 1.00 90.88 101 GLU A N 1
ATOM 752 C CA . GLU A 1 101 ? 0.672 8.682 -2.441 1.00 90.88 101 GLU A CA 1
ATOM 753 C C . GLU A 1 101 ? 2.096 8.415 -2.941 1.00 90.88 101 GLU A C 1
ATOM 755 O O . GLU A 1 101 ? 2.957 7.967 -2.183 1.00 90.88 101 GLU A O 1
ATOM 760 N N . ILE A 1 102 ? 2.355 8.736 -4.209 1.00 85.19 102 ILE A N 1
ATOM 761 C CA . ILE A 1 102 ? 3.657 8.603 -4.867 1.00 85.19 102 ILE A CA 1
ATOM 762 C C . ILE A 1 102 ? 4.040 9.956 -5.459 1.00 85.19 102 ILE A C 1
ATOM 764 O O . ILE A 1 102 ? 3.310 10.520 -6.271 1.00 85.19 102 ILE A O 1
ATOM 768 N N . LYS A 1 103 ? 5.190 10.506 -5.042 1.00 83.69 103 LYS A N 1
ATOM 769 C CA . LYS A 1 103 ? 5.709 11.803 -5.529 1.00 83.69 103 LYS A CA 1
ATOM 770 C C . LYS A 1 103 ? 4.661 12.941 -5.466 1.00 83.69 103 LYS A C 1
ATOM 772 O O . LYS A 1 103 ? 4.603 13.783 -6.358 1.00 83.69 103 LYS A O 1
ATOM 777 N N . GLY A 1 104 ? 3.819 12.947 -4.426 1.00 86.44 104 GLY A N 1
ATOM 778 C CA . GLY A 1 104 ? 2.758 13.945 -4.213 1.00 86.44 104 GLY A CA 1
ATOM 779 C C . GLY A 1 104 ? 1.477 13.732 -5.030 1.00 86.44 104 GLY A C 1
ATOM 780 O O . GLY A 1 104 ? 0.610 14.604 -5.037 1.00 86.44 104 GLY A O 1
ATOM 781 N N . LYS A 1 105 ? 1.341 12.598 -5.728 1.00 88.56 105 LYS A N 1
ATOM 782 C CA . LYS A 1 105 ? 0.136 12.218 -6.477 1.00 88.56 105 LYS A CA 1
ATOM 783 C C . LYS A 1 105 ? -0.521 10.995 -5.852 1.00 88.56 105 LYS A C 1
ATOM 785 O O . LYS A 1 105 ? 0.171 10.072 -5.433 1.00 88.56 105 LYS A O 1
ATOM 790 N N . TRP A 1 106 ? -1.850 10.982 -5.832 1.00 90.50 106 TRP A N 1
ATOM 791 C CA . TRP A 1 106 ? -2.627 9.813 -5.429 1.00 90.50 106 TRP A CA 1
ATOM 792 C C . TRP A 1 106 ? -2.821 8.883 -6.624 1.00 90.50 106 TRP A C 1
ATOM 794 O O . TRP A 1 106 ? -3.354 9.295 -7.651 1.00 90.50 106 TRP A O 1
ATOM 804 N N . VAL A 1 107 ? -2.378 7.639 -6.473 1.00 89.56 107 VAL A N 1
ATOM 805 C CA . VAL A 1 107 ? -2.486 6.573 -7.471 1.00 89.56 107 VAL A CA 1
ATOM 806 C C . VAL A 1 107 ? -3.450 5.521 -6.937 1.00 89.56 107 VAL A C 1
ATOM 808 O O . VAL A 1 107 ? -3.257 5.022 -5.827 1.00 89.56 107 VAL A O 1
ATOM 811 N N . ALA A 1 108 ? -4.484 5.199 -7.711 1.00 90.19 108 ALA A N 1
ATOM 812 C CA . ALA A 1 108 ? -5.448 4.166 -7.355 1.00 90.19 108 ALA A CA 1
ATOM 813 C C . ALA A 1 108 ? -4.861 2.761 -7.562 1.00 90.19 108 ALA A C 1
ATOM 815 O O . ALA A 1 108 ? -4.185 2.477 -8.553 1.00 90.19 108 ALA A O 1
ATOM 816 N N . ILE A 1 109 ? -5.161 1.875 -6.622 1.00 91.56 109 ILE A N 1
ATOM 817 C CA . ILE A 1 109 ? -4.884 0.447 -6.636 1.00 91.56 109 ILE A CA 1
ATOM 818 C C . ILE A 1 109 ? -6.239 -0.256 -6.471 1.00 91.56 109 ILE A C 1
ATOM 820 O O . ILE A 1 109 ? -6.788 -0.277 -5.366 1.00 91.56 109 ILE A O 1
ATOM 824 N N . PRO A 1 110 ? -6.803 -0.830 -7.542 1.00 91.62 110 PRO A N 1
ATOM 825 C CA . PRO A 1 110 ? -8.115 -1.454 -7.467 1.00 91.62 110 PRO A CA 1
ATOM 826 C C . PRO A 1 110 ? -8.069 -2.714 -6.600 1.00 91.62 110 PRO A C 1
ATOM 828 O O . PRO A 1 110 ? -7.039 -3.400 -6.533 1.00 91.62 110 PRO A O 1
ATOM 831 N N . ARG A 1 111 ? -9.196 -3.056 -5.967 1.00 91.88 111 ARG A N 1
ATOM 832 C CA . ARG A 1 111 ? -9.372 -4.365 -5.334 1.00 91.88 111 ARG A CA 1
ATOM 833 C C . ARG A 1 111 ? -9.226 -5.456 -6.394 1.00 91.88 111 ARG A C 1
ATOM 835 O O . ARG A 1 111 ? -9.967 -5.489 -7.373 1.00 91.88 111 ARG A O 1
ATOM 842 N N . ASN A 1 112 ? -8.231 -6.320 -6.224 1.00 91.75 112 ASN A N 1
ATOM 843 C CA . ASN A 1 112 ? -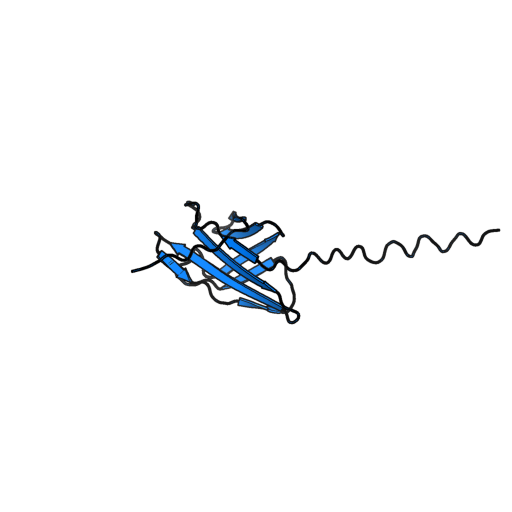7.893 -7.362 -7.191 1.00 91.75 112 ASN A CA 1
ATOM 844 C C . ASN A 1 112 ? -6.991 -8.424 -6.545 1.00 91.75 112 ASN A C 1
ATOM 846 O O . ASN A 1 112 ? -6.443 -8.213 -5.457 1.00 91.75 112 ASN A O 1
ATOM 850 N N . ASP A 1 113 ? -6.801 -9.545 -7.234 1.00 91.62 113 ASP A N 1
ATOM 851 C CA . ASP A 1 113 ? -5.826 -10.560 -6.847 1.00 91.62 113 ASP A CA 1
ATOM 852 C C . ASP A 1 113 ? -4.411 -9.979 -6.874 1.00 91.62 113 ASP A C 1
ATOM 854 O O . ASP A 1 113 ? -4.018 -9.307 -7.835 1.00 91.62 113 ASP A O 1
ATOM 858 N N . ILE A 1 114 ? -3.623 -10.283 -5.840 1.00 90.75 114 ILE A N 1
ATOM 859 C CA . ILE A 1 114 ? -2.199 -9.947 -5.827 1.00 90.75 114 ILE A CA 1
ATOM 860 C C . ILE A 1 114 ? -1.468 -10.681 -6.953 1.00 90.75 114 ILE A C 1
ATOM 862 O O . ILE A 1 114 ? -1.734 -11.848 -7.244 1.00 90.75 114 ILE A O 1
ATOM 866 N N . VAL A 1 115 ? -0.504 -10.005 -7.567 1.00 88.00 115 VAL A N 1
ATOM 867 C CA . VAL A 1 115 ? 0.392 -10.628 -8.545 1.00 88.00 115 VAL A CA 1
ATOM 8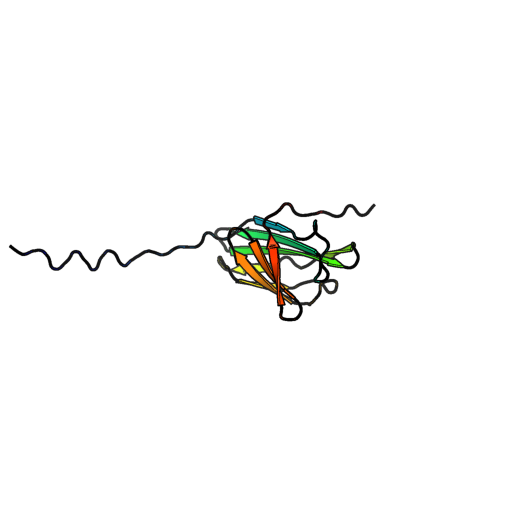68 C C . VAL A 1 115 ? 1.641 -11.098 -7.822 1.00 88.00 115 VAL A C 1
ATOM 870 O O . VAL A 1 115 ? 2.370 -10.281 -7.276 1.00 88.00 115 VAL A O 1
ATOM 873 N N . VAL A 1 116 ? 1.923 -12.395 -7.832 1.00 81.44 116 VAL A N 1
ATOM 874 C CA . VAL A 1 116 ? 3.201 -12.917 -7.337 1.00 81.44 116 VAL A CA 1
ATOM 875 C C . VAL A 1 116 ? 4.100 -13.142 -8.551 1.00 81.44 116 VAL A C 1
ATOM 877 O O . VAL A 1 116 ? 3.780 -14.006 -9.369 1.00 81.44 116 VAL A O 1
ATOM 880 N N . PRO A 1 117 ? 5.181 -12.366 -8.733 1.00 68.19 117 PRO A N 1
ATOM 881 C CA . PRO A 1 117 ? 6.105 -12.612 -9.829 1.00 68.19 117 PRO A CA 1
ATOM 882 C C . PRO A 1 117 ? 6.856 -13.913 -9.544 1.00 68.19 117 PRO A C 1
ATOM 884 O O . PRO A 1 117 ? 7.434 -14.084 -8.470 1.00 68.19 117 PRO A O 1
ATOM 887 N N . ILE A 1 118 ? 6.830 -14.833 -10.503 1.00 65.25 118 ILE A N 1
ATOM 888 C CA . ILE A 1 118 ? 7.669 -16.027 -10.470 1.00 65.25 118 ILE A CA 1
ATOM 889 C C . ILE A 1 118 ? 9.051 -15.578 -10.942 1.00 65.25 118 ILE A C 1
ATOM 891 O O . ILE A 1 118 ? 9.203 -15.127 -12.077 1.00 65.25 118 ILE A O 1
ATOM 895 N N . VAL A 1 119 ? 10.026 -15.615 -10.038 1.00 59.00 119 VAL A N 1
ATOM 896 C CA . VAL A 1 119 ? 11.434 -15.376 -10.355 1.00 59.00 119 VAL A CA 1
ATOM 897 C C . VAL A 1 119 ? 12.098 -16.748 -10.311 1.00 59.00 119 VAL A C 1
ATOM 899 O O . VAL A 1 119 ? 12.376 -17.243 -9.219 1.00 59.00 119 VAL A O 1
ATOM 902 N N . ASP A 1 120 ? 12.235 -17.380 -11.477 1.00 56.25 120 ASP A N 1
ATOM 903 C CA . ASP A 1 120 ? 13.035 -18.602 -11.650 1.00 56.25 120 ASP A CA 1
ATOM 904 C C . ASP A 1 120 ? 14.541 -18.282 -11.608 1.00 56.25 120 ASP A C 1
ATOM 906 O O . ASP A 1 120 ? 14.937 -17.199 -12.112 1.00 56.25 120 ASP A O 1
#

Mean predicted aligned error: 9.95 Å

Organism: NCBI:txid47229

Secondary structure (DSSP, 8-state):
----SSSSTTSSS-----PPP--EEEE-TTS--TT-EEEEEEEE-SSEEEEEEEEEETTEEEEPP-EEEES--SEEEEE--TTSSSSEEEEEE-SSEEEEEETTEEEEEEB-PPP-----

Radius of gyration: 19.46 Å; Cα contacts (8 Å, |Δi|>4): 244; chains: 1; bounding box: 68×36×42 Å

Sequence (120 aa):
MKQLGLLILFLSSLAQASDPPVSGTFSSARSASPDGMFNLIVTATAEGQQFFFQCFTDGKPEFGTLTSVKGRKTEAVLNAGAGCPGSKVRIRLDYEEAWIEIKGKWVAIPRNDIVVPIVD